Protein AF-A0A072ZME5-F1 (afdb_monomer_lite)

Secondary structure (DSSP, 8-state):
---HHHHHHHHHHHHSTTEEEEEEE-TTS-EEEEEEETTS-EEEEEEE-HHHHT-HHHHHHHHHHHHHHHHHHTSSPPGGGHHHHHS-EEPPPPB-TT--BSSPPPEE---HHHHHHTT--

Organism: Pseudomonas aeruginosa (NCBI:txid287)

Sequence (121 aa):
MLDTDENVVEYLEEHFKDVRVSCEPRPDGALLVTLRNNQGKRLMSRAISGQEQSSPLLLNQVLERIRRDLIIDQGPLQTRDSDYFRKRIDLLTFRDSDNQHLTHRKVLVAGGKLRTMSLAR

Radius of gyration: 15.94 Å; chains: 1; bounding box: 46×29×42 Å

InterPro domains:
  IPR021898 Protein of unknown function DUF3509 [PF12021] (10-78)

Structure (mmCIF, N/CA/C/O backbone):
data_AF-A0A072ZME5-F1
#
_entry.id   AF-A0A072ZME5-F1
#
loop_
_atom_site.group_PDB
_atom_site.id
_atom_site.type_symbol
_atom_site.label_atom_id
_atom_site.label_alt_id
_atom_site.label_comp_id
_atom_site.label_asym_id
_atom_site.label_entity_id
_atom_site.label_seq_id
_atom_site.pdbx_PDB_ins_code
_atom_site.Cartn_x
_atom_site.Cartn_y
_atom_site.Cartn_z
_atom_site.occupancy
_atom_site.B_iso_or_equiv
_atom_site.auth_seq_id
_atom_site.auth_comp_id
_atom_site.auth_asym_id
_atom_site.auth_atom_id
_atom_site.pdbx_PDB_model_num
ATOM 1 N N . MET A 1 1 ? 17.536 12.116 -13.222 1.00 38.41 1 MET A N 1
ATOM 2 C CA . MET A 1 1 ? 16.517 11.055 -13.101 1.00 38.41 1 MET A CA 1
ATOM 3 C C . MET A 1 1 ? 15.915 11.284 -11.731 1.00 38.41 1 MET A C 1
ATOM 5 O O . MET A 1 1 ? 16.688 11.262 -10.789 1.00 38.41 1 MET A O 1
ATOM 9 N N . LEU A 1 2 ? 14.658 11.719 -11.630 1.00 43.06 2 LEU A N 1
ATOM 10 C CA . LEU A 1 2 ? 14.035 11.917 -10.314 1.00 43.06 2 LEU A CA 1
ATOM 11 C C . LEU A 1 2 ? 13.883 10.533 -9.675 1.00 43.06 2 LEU A C 1
ATOM 13 O O . LEU A 1 2 ? 13.464 9.608 -10.376 1.00 43.06 2 LEU A O 1
ATOM 17 N N . ASP A 1 3 ? 14.289 10.378 -8.416 1.00 61.94 3 ASP A N 1
ATOM 18 C CA . ASP A 1 3 ? 14.201 9.102 -7.709 1.00 61.94 3 ASP A CA 1
ATOM 19 C C . ASP A 1 3 ? 12.724 8.714 -7.579 1.00 61.94 3 ASP A C 1
ATOM 21 O O . ASP A 1 3 ? 11.932 9.385 -6.919 1.00 61.94 3 ASP A O 1
ATOM 25 N N . THR A 1 4 ? 12.327 7.638 -8.264 1.00 67.06 4 THR A N 1
ATOM 26 C CA . THR A 1 4 ? 10.938 7.139 -8.272 1.00 67.06 4 THR A CA 1
ATOM 27 C C . THR A 1 4 ? 10.429 6.876 -6.848 1.00 67.06 4 THR A C 1
ATOM 29 O O . THR A 1 4 ? 9.242 7.033 -6.566 1.00 67.06 4 THR A O 1
ATOM 32 N N . ASP A 1 5 ? 11.346 6.531 -5.945 1.00 76.00 5 ASP A N 1
ATOM 33 C CA . ASP A 1 5 ? 11.108 6.275 -4.529 1.00 76.00 5 ASP A CA 1
ATOM 34 C C . ASP A 1 5 ? 10.627 7.533 -3.791 1.00 76.00 5 ASP A C 1
ATOM 36 O O . ASP A 1 5 ? 9.681 7.451 -3.007 1.00 76.00 5 ASP A O 1
ATOM 40 N N . GLU A 1 6 ? 11.232 8.692 -4.072 1.00 79.31 6 GLU A N 1
ATOM 41 C CA . GLU A 1 6 ? 10.893 9.979 -3.451 1.00 79.31 6 GLU A CA 1
ATOM 42 C C . GLU A 1 6 ? 9.466 10.399 -3.828 1.00 79.31 6 GLU A C 1
ATOM 44 O O . GLU A 1 6 ? 8.664 10.727 -2.958 1.00 79.31 6 GLU A O 1
ATOM 49 N N . ASN A 1 7 ? 9.090 10.222 -5.099 1.00 86.06 7 ASN A N 1
ATOM 50 C CA . ASN A 1 7 ? 7.735 10.506 -5.584 1.00 86.06 7 ASN A CA 1
ATOM 51 C C . ASN A 1 7 ? 6.671 9.638 -4.883 1.00 86.06 7 ASN A C 1
ATOM 53 O O . ASN A 1 7 ? 5.605 10.121 -4.504 1.00 86.06 7 ASN A O 1
ATOM 57 N N . VAL A 1 8 ? 6.965 8.352 -4.656 1.00 90.12 8 VAL A N 1
ATOM 58 C CA . VAL A 1 8 ? 6.051 7.450 -3.936 1.00 90.12 8 VAL A CA 1
ATOM 59 C C . VAL A 1 8 ? 5.899 7.857 -2.469 1.00 90.12 8 VAL A C 1
ATOM 61 O O . VAL A 1 8 ? 4.784 7.801 -1.946 1.00 90.12 8 VAL A O 1
ATOM 64 N N . VAL A 1 9 ? 6.991 8.247 -1.803 1.00 92.88 9 VAL A N 1
ATOM 65 C CA . VAL A 1 9 ? 6.955 8.729 -0.413 1.00 92.88 9 VAL A CA 1
ATOM 66 C C . VAL A 1 9 ? 6.100 9.988 -0.319 1.00 92.88 9 VAL A C 1
ATOM 68 O O . VAL A 1 9 ? 5.109 9.978 0.411 1.00 92.88 9 VAL A O 1
ATOM 71 N N . GLU A 1 10 ? 6.427 11.018 -1.103 1.00 91.81 10 GLU A N 1
ATOM 72 C CA . GLU A 1 10 ? 5.712 12.299 -1.118 1.00 91.81 10 GLU A CA 1
ATOM 73 C C . GLU A 1 10 ? 4.218 12.097 -1.385 1.00 91.81 10 GLU A C 1
ATOM 75 O O . GLU A 1 10 ? 3.373 12.530 -0.598 1.00 91.81 10 GLU A O 1
ATOM 80 N N . TYR A 1 11 ? 3.879 11.339 -2.433 1.00 93.31 11 TYR A N 1
ATOM 81 C CA . TYR A 1 11 ? 2.491 11.079 -2.801 1.00 93.31 11 TYR A CA 1
ATOM 82 C C . TYR A 1 11 ? 1.696 10.410 -1.671 1.00 93.31 11 TYR A C 1
ATOM 84 O O . TYR A 1 11 ? 0.528 10.736 -1.445 1.00 93.31 11 TYR A O 1
ATOM 92 N N . LEU A 1 12 ? 2.294 9.461 -0.948 1.00 93.50 12 LEU A N 1
ATOM 93 C CA . LEU A 1 12 ? 1.609 8.781 0.149 1.00 93.50 12 LEU A CA 1
ATOM 94 C C . LEU A 1 12 ? 1.507 9.663 1.402 1.00 93.50 12 LEU A C 1
ATOM 96 O O . LEU A 1 12 ? 0.449 9.666 2.035 1.00 93.50 12 LEU A O 1
ATOM 100 N N . GLU A 1 13 ? 2.547 10.421 1.750 1.00 93.12 13 GLU A N 1
ATOM 101 C CA . GLU A 1 13 ? 2.531 11.325 2.911 1.00 93.12 13 GLU A CA 1
ATOM 102 C C . GLU A 1 13 ? 1.526 12.473 2.745 1.00 93.12 13 GLU A C 1
ATOM 104 O O . GLU A 1 13 ? 0.820 12.811 3.697 1.00 93.12 13 GLU A O 1
ATOM 109 N N . GLU A 1 14 ? 1.351 12.998 1.529 1.00 93.75 14 GLU A N 1
ATOM 110 C CA . GLU A 1 14 ? 0.316 13.998 1.230 1.00 93.75 14 GLU A CA 1
ATOM 111 C C . GLU A 1 14 ? -1.107 13.499 1.537 1.00 93.75 14 GLU A C 1
ATOM 113 O O . GLU A 1 14 ? -1.995 14.276 1.905 1.00 93.75 14 GLU A O 1
ATOM 118 N N . HIS A 1 15 ? -1.344 12.191 1.404 1.00 93.81 15 HIS A N 1
ATOM 119 C CA . HIS A 1 15 ? -2.675 11.599 1.525 1.00 93.81 15 HIS A CA 1
ATOM 120 C C . HIS A 1 15 ? -2.941 10.901 2.863 1.00 93.81 15 HIS A C 1
ATOM 122 O O . HIS A 1 15 ? -4.111 10.681 3.210 1.00 93.81 15 HIS A O 1
ATOM 128 N N . PHE A 1 16 ? -1.897 10.555 3.615 1.00 90.69 16 PHE A N 1
ATOM 129 C CA . PHE A 1 16 ? -1.991 9.968 4.948 1.00 90.69 16 PHE A CA 1
ATOM 130 C C . PHE A 1 16 ? -1.411 10.926 5.987 1.00 90.69 16 PHE A C 1
ATOM 132 O O . PHE A 1 16 ? -0.231 10.877 6.321 1.00 90.69 16 PHE A O 1
ATOM 139 N N . LYS A 1 17 ? -2.279 11.778 6.545 1.00 84.44 17 LYS A N 1
ATOM 140 C CA . LYS A 1 17 ? -1.907 12.658 7.660 1.00 84.44 17 LYS A CA 1
ATOM 141 C C . LYS A 1 17 ? -1.408 11.837 8.851 1.00 84.44 17 LYS A C 1
ATOM 143 O O . LYS A 1 17 ? -1.940 10.763 9.123 1.00 84.44 17 LYS A O 1
ATOM 148 N N . ASP A 1 18 ? -0.423 12.374 9.567 1.00 88.12 18 ASP A N 1
ATOM 149 C CA . ASP A 1 18 ? 0.150 11.774 10.784 1.00 88.12 18 ASP A CA 1
ATOM 150 C C . ASP A 1 18 ? 0.810 10.399 10.581 1.00 88.12 18 ASP A C 1
ATOM 152 O O . ASP A 1 18 ? 0.956 9.603 11.520 1.00 88.12 18 ASP A O 1
ATOM 156 N N . VAL A 1 19 ? 1.223 10.122 9.344 1.00 91.44 19 VAL A N 1
ATOM 157 C CA . VAL A 1 19 ? 1.965 8.927 8.967 1.00 91.44 19 VAL A CA 1
ATOM 158 C C . VAL A 1 19 ? 3.294 9.343 8.354 1.00 91.44 19 VAL A C 1
ATOM 160 O O . VAL A 1 19 ? 3.347 10.221 7.505 1.00 91.44 19 VAL A O 1
ATOM 163 N N . ARG A 1 20 ? 4.365 8.678 8.782 1.00 94.69 20 ARG A N 1
ATOM 164 C CA . ARG A 1 20 ? 5.671 8.716 8.125 1.00 94.69 20 ARG A CA 1
ATOM 165 C C . ARG A 1 20 ? 5.804 7.516 7.206 1.00 94.69 20 ARG A C 1
ATOM 167 O O . ARG A 1 20 ? 5.556 6.380 7.639 1.00 94.69 20 ARG A O 1
ATOM 174 N N . VAL A 1 21 ? 6.219 7.759 5.972 1.00 95.56 21 VAL A N 1
ATOM 175 C CA . VAL A 1 21 ? 6.408 6.730 4.951 1.00 95.56 21 VAL A CA 1
ATOM 176 C C . VAL A 1 21 ? 7.903 6.487 4.762 1.00 95.56 21 VAL A C 1
ATOM 178 O O . VAL A 1 21 ? 8.704 7.408 4.684 1.00 95.56 21 VAL A O 1
ATOM 181 N N . SER A 1 22 ? 8.300 5.218 4.716 1.00 94.81 22 SER A N 1
ATOM 182 C CA . SER A 1 22 ? 9.665 4.820 4.363 1.00 94.81 22 SER A CA 1
ATOM 183 C C . SER A 1 22 ? 9.627 3.738 3.296 1.00 94.81 22 SER A C 1
ATOM 185 O O . SER A 1 22 ? 8.827 2.804 3.419 1.00 94.81 22 SER A O 1
ATOM 187 N N . CYS A 1 23 ? 10.521 3.822 2.319 1.00 94.25 23 CYS A N 1
ATOM 188 C CA . CYS A 1 23 ? 10.628 2.867 1.223 1.00 94.25 23 CYS A CA 1
ATOM 189 C C . CYS A 1 23 ? 11.979 2.151 1.260 1.00 94.25 23 CYS A C 1
ATOM 191 O O . CYS A 1 23 ? 13.002 2.761 1.559 1.00 94.25 23 CYS A O 1
ATOM 193 N N . GLU A 1 24 ? 11.971 0.860 0.942 1.00 94.25 24 GLU A N 1
ATOM 194 C CA . GLU A 1 24 ? 13.178 0.060 0.736 1.00 94.25 24 GLU A CA 1
ATOM 195 C C . GLU A 1 24 ? 13.093 -0.638 -0.632 1.00 94.25 24 GLU A C 1
ATOM 197 O O . GLU A 1 24 ? 12.077 -1.290 -0.916 1.00 94.25 24 GLU A O 1
ATOM 202 N N . PRO A 1 25 ? 14.122 -0.537 -1.492 1.00 93.38 25 PRO A N 1
ATOM 203 C CA . PRO A 1 25 ? 14.135 -1.226 -2.776 1.00 93.38 25 PRO A CA 1
ATOM 204 C C . PRO A 1 25 ? 14.212 -2.740 -2.582 1.00 93.38 25 PRO A C 1
ATOM 206 O O . PRO A 1 25 ? 14.912 -3.249 -1.704 1.00 93.38 25 PRO A O 1
ATOM 209 N N . ARG A 1 26 ? 13.500 -3.479 -3.431 1.00 92.56 26 ARG A N 1
ATOM 210 C CA . ARG A 1 26 ? 13.529 -4.943 -3.467 1.00 92.56 26 ARG A CA 1
ATOM 211 C C . ARG A 1 26 ? 14.254 -5.443 -4.722 1.00 92.56 26 ARG A C 1
ATOM 213 O O . ARG A 1 26 ? 14.200 -4.786 -5.762 1.00 92.56 26 ARG A O 1
ATOM 220 N N . PRO A 1 27 ? 14.857 -6.647 -4.683 1.00 89.25 27 PRO A N 1
ATOM 221 C CA . PRO A 1 27 ? 15.545 -7.233 -5.840 1.00 89.25 27 PRO A CA 1
ATOM 222 C C . PRO A 1 27 ? 14.665 -7.454 -7.082 1.00 89.25 27 PRO A C 1
ATOM 224 O O . PRO A 1 27 ? 15.187 -7.594 -8.182 1.00 89.25 27 PRO A O 1
ATOM 227 N N . ASP A 1 28 ? 13.340 -7.499 -6.919 1.00 85.69 28 ASP A N 1
ATOM 228 C CA . ASP A 1 28 ? 12.355 -7.657 -7.997 1.00 85.69 28 ASP A CA 1
ATOM 229 C C . ASP A 1 28 ? 11.927 -6.321 -8.638 1.00 85.69 28 ASP A C 1
ATOM 231 O O . ASP A 1 28 ? 11.009 -6.294 -9.458 1.00 85.69 28 ASP A O 1
ATOM 235 N N . GLY A 1 29 ? 12.563 -5.207 -8.261 1.00 86.81 29 GLY A N 1
ATOM 236 C CA . GLY A 1 29 ? 12.223 -3.866 -8.742 1.00 86.81 29 GLY A CA 1
ATOM 237 C C . GLY A 1 29 ? 10.961 -3.275 -8.103 1.00 86.81 29 GLY A C 1
ATOM 238 O O . GLY A 1 29 ? 10.500 -2.211 -8.517 1.00 86.81 29 GLY A O 1
ATOM 239 N N . ALA A 1 30 ? 10.372 -3.942 -7.106 1.00 91.88 30 ALA A N 1
ATOM 240 C CA . ALA A 1 30 ? 9.332 -3.350 -6.275 1.00 91.88 30 ALA A CA 1
ATOM 241 C C . ALA A 1 30 ? 9.935 -2.507 -5.137 1.00 91.88 30 ALA A C 1
ATOM 243 O O . ALA A 1 30 ? 11.090 -2.676 -4.753 1.00 91.88 30 ALA A O 1
ATOM 244 N N . LEU A 1 31 ? 9.113 -1.648 -4.541 1.00 94.38 31 LEU A N 1
ATOM 245 C CA . LEU A 1 31 ? 9.424 -0.934 -3.306 1.00 94.38 31 LEU A CA 1
ATOM 246 C C . LEU A 1 31 ? 8.657 -1.560 -2.151 1.00 94.38 31 LEU A C 1
ATOM 248 O O . LEU A 1 31 ? 7.437 -1.718 -2.220 1.00 94.38 31 LEU A O 1
ATOM 252 N N . LEU A 1 32 ? 9.353 -1.921 -1.075 1.00 95.69 32 LEU A N 1
ATOM 253 C CA . LEU A 1 32 ? 8.720 -2.236 0.197 1.00 95.69 32 LEU A CA 1
ATOM 254 C C . LEU A 1 32 ? 8.426 -0.928 0.929 1.00 95.69 32 LEU A C 1
ATOM 256 O O . LEU A 1 32 ? 9.310 -0.316 1.519 1.00 95.69 32 LEU A O 1
ATOM 260 N N . VAL A 1 33 ? 7.164 -0.520 0.912 1.00 96.06 33 VAL A N 1
ATOM 261 C CA . VAL A 1 33 ? 6.701 0.686 1.592 1.00 96.06 33 VAL A CA 1
ATOM 262 C C . VAL A 1 33 ? 6.216 0.332 2.986 1.00 96.06 33 VAL A C 1
ATOM 264 O O . VAL A 1 33 ? 5.420 -0.591 3.160 1.00 96.06 33 VAL A O 1
ATOM 267 N N . THR A 1 34 ? 6.680 1.069 3.989 1.00 96.88 34 THR A N 1
ATOM 268 C CA . THR A 1 34 ? 6.282 0.913 5.389 1.00 96.88 34 THR A CA 1
ATOM 269 C C . THR A 1 34 ? 5.718 2.221 5.926 1.00 96.88 34 THR A C 1
ATOM 271 O O . THR A 1 34 ? 6.367 3.259 5.848 1.00 96.88 34 THR A O 1
ATOM 274 N N . LEU A 1 35 ? 4.519 2.149 6.508 1.00 96.12 35 LEU A N 1
ATOM 275 C CA . LEU A 1 35 ? 3.830 3.275 7.137 1.00 96.12 35 LEU A CA 1
ATOM 276 C C . LEU A 1 35 ? 4.000 3.181 8.656 1.00 96.12 35 LEU A C 1
ATOM 278 O O . LEU A 1 35 ? 3.713 2.138 9.256 1.00 96.12 35 LEU A O 1
ATOM 282 N N . ARG A 1 36 ? 4.441 4.268 9.290 1.00 96.19 36 ARG A N 1
ATOM 283 C CA . ARG A 1 36 ? 4.554 4.399 10.752 1.00 96.19 36 ARG A CA 1
ATOM 284 C C . ARG A 1 36 ? 3.760 5.600 11.238 1.00 96.19 36 ARG A C 1
ATOM 286 O O . ARG A 1 36 ? 3.723 6.617 10.563 1.00 96.19 36 ARG A O 1
ATOM 293 N N . ASN A 1 37 ? 3.158 5.507 12.417 1.00 94.06 37 ASN A N 1
ATOM 294 C CA . ASN A 1 37 ? 2.548 6.679 13.044 1.00 94.06 37 ASN A CA 1
ATOM 295 C C . ASN A 1 37 ? 3.618 7.622 13.632 1.00 94.06 37 ASN A C 1
ATOM 297 O O . ASN A 1 37 ? 4.800 7.280 13.712 1.00 94.06 37 ASN A O 1
ATOM 301 N N . ASN A 1 38 ? 3.186 8.782 14.130 1.00 91.00 38 ASN A N 1
ATOM 302 C CA . ASN A 1 38 ? 4.060 9.773 14.777 1.00 91.00 38 ASN A CA 1
ATOM 303 C C . ASN A 1 38 ? 4.818 9.255 16.022 1.00 91.00 38 ASN A C 1
ATOM 305 O O . ASN A 1 38 ? 5.800 9.865 16.433 1.00 91.00 38 ASN A O 1
ATOM 309 N N . GLN A 1 39 ? 4.401 8.129 16.612 1.00 93.19 39 GLN A N 1
ATOM 310 C CA . GLN A 1 39 ? 5.092 7.469 17.730 1.00 93.19 39 GLN A CA 1
ATOM 311 C C . GLN A 1 39 ? 6.126 6.429 17.260 1.00 93.19 39 GLN A C 1
ATOM 313 O O . GLN A 1 39 ? 6.720 5.731 18.078 1.00 93.19 39 GLN A O 1
ATOM 318 N N . GLY A 1 40 ? 6.316 6.267 15.947 1.00 92.38 40 GLY A N 1
ATOM 319 C CA . GLY A 1 40 ? 7.209 5.268 15.360 1.00 92.38 40 GLY A CA 1
ATOM 320 C C . GLY A 1 40 ? 6.626 3.851 15.298 1.00 92.38 40 GLY A C 1
ATOM 321 O O . GLY A 1 40 ? 7.289 2.945 14.789 1.00 92.38 40 GLY A O 1
ATOM 322 N N . LYS A 1 41 ? 5.382 3.633 15.751 1.00 93.69 41 LYS A N 1
ATOM 323 C CA . LYS A 1 41 ? 4.709 2.33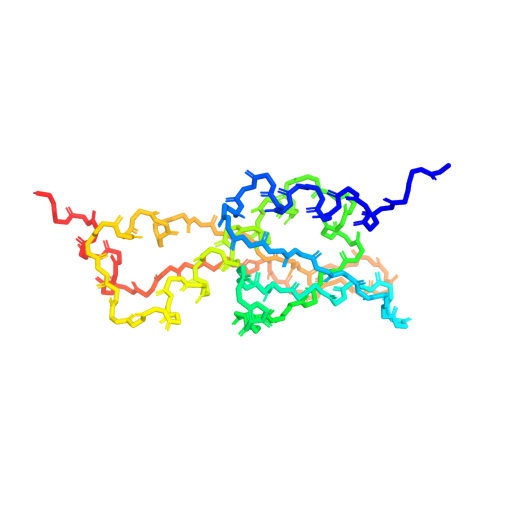2 15.635 1.00 93.69 41 LYS A CA 1
ATOM 324 C C . LYS A 1 41 ? 4.403 2.054 14.166 1.00 93.69 41 LYS A C 1
ATOM 326 O O . LYS A 1 41 ? 3.747 2.854 13.499 1.00 93.69 41 LYS A O 1
ATOM 331 N N . ARG A 1 42 ? 4.831 0.887 13.676 1.00 95.06 42 ARG A N 1
ATOM 332 C CA . ARG A 1 42 ? 4.474 0.398 12.339 1.00 95.06 42 ARG A CA 1
ATOM 333 C C . ARG A 1 42 ? 2.972 0.132 12.259 1.00 95.06 42 ARG A C 1
ATOM 335 O O . ARG A 1 42 ? 2.454 -0.659 13.042 1.00 95.06 42 ARG A O 1
ATOM 342 N N . LEU A 1 43 ? 2.321 0.779 11.297 1.00 93.56 43 LEU A N 1
ATOM 343 C CA . LEU A 1 43 ? 0.918 0.567 10.951 1.00 93.56 43 LEU A CA 1
ATOM 344 C C . LEU A 1 43 ? 0.793 -0.576 9.944 1.00 93.56 43 LEU A C 1
ATOM 346 O O . LEU A 1 43 ? 0.067 -1.530 10.181 1.00 93.56 43 LEU A O 1
ATOM 350 N N . MET A 1 44 ? 1.559 -0.529 8.850 1.00 94.56 44 MET A N 1
ATOM 351 C CA . MET A 1 44 ? 1.590 -1.609 7.864 1.00 94.56 44 MET A CA 1
ATOM 352 C C . MET A 1 44 ? 2.848 -1.572 6.990 1.00 94.56 44 MET A C 1
ATOM 354 O O . MET A 1 44 ? 3.566 -0.571 6.967 1.00 94.56 44 MET A O 1
ATOM 358 N N . SER A 1 45 ? 3.061 -2.643 6.223 1.00 94.94 45 SER A N 1
ATOM 359 C CA . SER A 1 45 ? 4.021 -2.683 5.115 1.00 94.94 45 SER A CA 1
ATOM 360 C C . SER A 1 45 ? 3.368 -3.281 3.865 1.00 94.94 45 SER A C 1
ATOM 362 O O . SER A 1 45 ?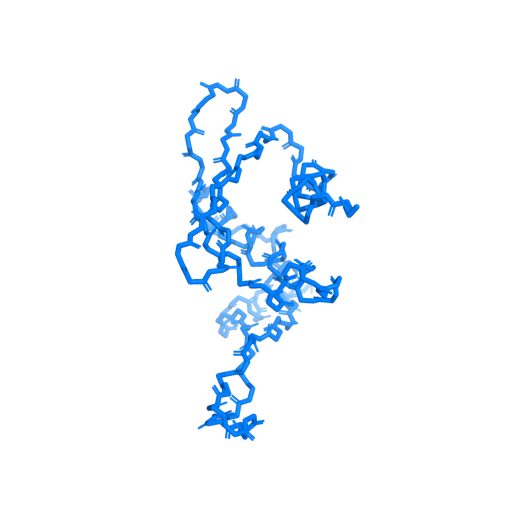 2.568 -4.212 3.970 1.00 94.94 45 SER A O 1
ATOM 364 N N . ARG A 1 46 ? 3.701 -2.764 2.679 1.00 93.69 46 ARG A N 1
ATOM 365 C CA . ARG A 1 46 ? 3.173 -3.228 1.388 1.00 93.69 46 ARG A CA 1
ATOM 366 C C . ARG A 1 46 ? 4.225 -3.096 0.295 1.00 93.69 46 ARG A C 1
ATOM 368 O O . ARG A 1 46 ? 4.909 -2.087 0.206 1.00 93.69 46 ARG A O 1
ATOM 375 N N . ALA A 1 47 ? 4.318 -4.115 -0.555 1.00 94.00 47 ALA A N 1
ATOM 376 C CA . ALA A 1 47 ? 5.110 -4.036 -1.774 1.00 94.00 47 ALA A CA 1
ATOM 377 C C . ALA A 1 47 ? 4.345 -3.257 -2.858 1.00 94.00 47 ALA A C 1
ATOM 379 O O . ALA A 1 47 ? 3.165 -3.538 -3.087 1.00 94.00 47 ALA A O 1
ATOM 380 N N . ILE A 1 48 ? 5.021 -2.315 -3.513 1.00 93.19 48 ILE A N 1
ATOM 381 C CA . ILE A 1 48 ? 4.536 -1.551 -4.667 1.00 93.19 48 ILE A CA 1
ATOM 382 C C . ILE A 1 48 ? 5.413 -1.906 -5.863 1.00 93.19 48 ILE A C 1
ATOM 384 O O . ILE A 1 48 ? 6.614 -1.640 -5.866 1.00 93.19 48 ILE A O 1
ATOM 388 N N . SER A 1 49 ? 4.829 -2.530 -6.878 1.00 91.31 49 SER A N 1
ATOM 389 C CA . SER A 1 49 ? 5.560 -2.949 -8.079 1.00 91.31 49 SER A CA 1
ATOM 390 C C . SER A 1 49 ? 6.050 -1.758 -8.911 1.00 91.31 49 SER A C 1
ATOM 392 O O . SER A 1 49 ? 5.458 -0.682 -8.860 1.00 91.31 49 SER A O 1
ATOM 394 N N . GLY A 1 50 ? 7.065 -1.953 -9.759 1.00 88.94 50 GLY A N 1
ATOM 395 C CA . GLY A 1 50 ? 7.534 -0.900 -10.673 1.00 88.94 50 GLY A CA 1
ATOM 396 C C . GLY A 1 50 ? 6.444 -0.357 -11.615 1.00 88.94 50 GLY A C 1
ATOM 397 O O . GLY A 1 50 ? 6.445 0.823 -11.964 1.00 88.94 50 GLY A O 1
ATOM 398 N N . GLN A 1 51 ? 5.453 -1.181 -11.981 1.00 87.56 51 GLN A N 1
ATOM 399 C CA . GLN A 1 51 ? 4.294 -0.733 -12.770 1.00 87.56 51 GLN A CA 1
ATOM 400 C C . GLN A 1 51 ? 3.395 0.225 -11.981 1.00 87.56 51 GLN A C 1
ATOM 402 O O . GLN A 1 51 ? 2.875 1.188 -12.536 1.00 87.56 51 GLN A O 1
ATOM 407 N N . GLU A 1 52 ? 3.210 -0.029 -10.686 1.00 91.00 52 GLU A N 1
ATOM 408 C CA . GLU A 1 52 ? 2.451 0.861 -9.807 1.00 91.00 52 GLU A CA 1
ATOM 409 C C . GLU A 1 52 ? 3.206 2.154 -9.514 1.00 91.00 52 GLU A C 1
ATOM 411 O O . GLU A 1 52 ? 2.584 3.208 -9.497 1.00 91.00 52 GLU A O 1
ATOM 416 N N . GLN A 1 53 ? 4.530 2.086 -9.352 1.00 90.69 53 GLN A N 1
ATOM 417 C CA . GLN A 1 53 ? 5.384 3.261 -9.145 1.00 90.69 53 GLN A CA 1
ATOM 418 C C . GLN A 1 53 ? 5.356 4.213 -10.351 1.00 90.69 53 GLN A C 1
ATOM 420 O O . GLN A 1 53 ? 5.304 5.426 -10.192 1.00 90.69 53 GLN A O 1
ATOM 425 N N . SER A 1 54 ? 5.359 3.663 -11.568 1.00 88.19 54 SER A N 1
ATOM 426 C CA . SER A 1 54 ? 5.444 4.438 -12.817 1.00 88.19 54 SER A CA 1
ATOM 427 C C . SER A 1 54 ? 4.096 4.925 -13.363 1.00 88.19 54 SER A C 1
ATOM 429 O O . SER A 1 54 ? 4.060 5.625 -14.375 1.00 88.19 54 SER A O 1
ATOM 431 N N . SER A 1 55 ? 2.974 4.576 -12.726 1.00 87.75 55 SER A N 1
ATOM 432 C CA . SER A 1 55 ? 1.636 4.923 -13.208 1.00 87.75 55 SER A CA 1
ATOM 433 C C . SER A 1 55 ? 0.816 5.625 -12.125 1.00 87.75 55 SER A C 1
ATOM 435 O O . SER A 1 55 ? 0.370 4.962 -11.187 1.00 87.75 55 SER A O 1
ATOM 437 N N . PRO A 1 56 ? 0.495 6.925 -12.282 1.00 89.44 56 PRO A N 1
ATOM 438 C CA . PRO A 1 56 ? -0.315 7.663 -11.308 1.00 89.44 56 PRO A CA 1
ATOM 439 C C . PRO A 1 56 ? -1.672 7.006 -11.020 1.00 89.44 56 PRO A C 1
ATOM 441 O O . PRO A 1 56 ? -2.143 6.987 -9.885 1.00 89.44 56 PRO A O 1
ATOM 444 N N . LEU A 1 57 ? -2.291 6.406 -12.044 1.00 89.12 57 LEU A N 1
ATOM 445 C CA . LEU A 1 57 ? -3.547 5.670 -11.897 1.00 89.12 57 LEU A CA 1
ATOM 446 C C . LEU A 1 57 ? -3.389 4.455 -10.973 1.00 89.12 57 LEU A C 1
ATOM 448 O O . LEU A 1 57 ? -4.224 4.239 -10.094 1.00 89.12 57 LEU A O 1
ATOM 452 N N . LEU A 1 58 ? -2.343 3.654 -11.183 1.00 89.62 58 LEU A N 1
ATOM 453 C CA . LEU A 1 58 ? -2.092 2.452 -10.389 1.00 89.62 58 LEU A CA 1
ATOM 454 C C . LEU A 1 58 ? -1.599 2.806 -8.981 1.00 89.62 58 LEU A C 1
ATOM 456 O O . LEU A 1 58 ? -2.016 2.165 -8.018 1.00 89.62 58 LEU A O 1
ATOM 460 N N . LEU A 1 59 ? -0.798 3.863 -8.833 1.00 92.25 59 LEU A N 1
ATOM 461 C CA . LEU A 1 59 ? -0.374 4.373 -7.532 1.00 92.25 59 LEU A CA 1
ATOM 462 C C . LEU A 1 59 ? -1.571 4.854 -6.700 1.00 92.25 59 LEU A C 1
ATOM 464 O O . LEU A 1 59 ? -1.706 4.490 -5.532 1.00 92.25 59 LEU A O 1
ATOM 468 N N . ASN A 1 60 ? -2.521 5.563 -7.316 1.00 93.31 60 ASN A N 1
ATOM 469 C CA . ASN A 1 60 ? -3.774 5.929 -6.657 1.00 93.31 60 ASN A CA 1
ATOM 470 C C . ASN A 1 60 ? -4.591 4.687 -6.236 1.00 93.31 60 ASN A C 1
ATOM 472 O O . ASN A 1 60 ? -5.202 4.659 -5.168 1.00 93.31 60 ASN A O 1
ATOM 476 N N . GLN A 1 61 ? -4.577 3.611 -7.030 1.00 91.50 61 GLN A N 1
ATOM 477 C CA . GLN A 1 61 ? -5.206 2.344 -6.634 1.00 91.50 61 GLN A CA 1
ATOM 478 C C . GLN A 1 61 ? -4.500 1.694 -5.438 1.00 91.50 61 GLN A C 1
ATOM 480 O O . GLN A 1 61 ? -5.178 1.141 -4.570 1.00 91.50 61 GLN A O 1
ATOM 485 N N . VAL A 1 62 ? -3.167 1.768 -5.356 1.00 93.38 62 VAL A N 1
ATOM 486 C CA . VAL A 1 62 ? -2.407 1.331 -4.173 1.00 93.38 62 VAL A CA 1
ATOM 487 C C . VAL A 1 62 ? -2.845 2.118 -2.943 1.00 93.38 62 VAL A C 1
ATOM 489 O O . VAL A 1 62 ? -3.156 1.510 -1.920 1.00 93.38 62 VAL A O 1
ATOM 492 N N . LEU A 1 63 ? -2.928 3.440 -3.056 1.00 94.62 63 LEU A N 1
ATOM 493 C CA . LEU A 1 63 ? -3.356 4.329 -1.982 1.00 94.62 63 LEU A CA 1
ATOM 494 C C . LEU A 1 63 ? -4.749 3.969 -1.454 1.00 94.62 63 LEU A C 1
ATOM 496 O O . LEU A 1 63 ? -4.943 3.850 -0.244 1.00 94.62 63 LEU A O 1
ATOM 500 N N . GLU A 1 64 ? -5.719 3.721 -2.336 1.00 93.31 64 GLU A N 1
ATOM 501 C CA . GLU A 1 64 ? -7.067 3.319 -1.913 1.00 93.31 64 GLU A CA 1
ATOM 502 C C . GLU A 1 64 ? -7.073 1.941 -1.224 1.00 93.31 64 GLU A C 1
ATOM 504 O O . GLU A 1 64 ? -7.877 1.712 -0.316 1.00 93.31 64 GLU A O 1
ATOM 509 N N . ARG A 1 65 ? -6.161 1.027 -1.593 1.00 92.12 65 ARG A N 1
ATOM 510 C CA . ARG A 1 65 ? -5.986 -0.254 -0.881 1.00 92.12 65 ARG A CA 1
ATOM 511 C C . ARG A 1 65 ? -5.372 -0.053 0.498 1.00 92.12 65 ARG A C 1
ATOM 513 O O . ARG A 1 65 ? -5.932 -0.565 1.458 1.00 92.12 65 ARG A O 1
ATOM 520 N N . ILE A 1 66 ? -4.301 0.736 0.603 1.00 93.19 66 ILE A N 1
ATOM 521 C CA . ILE A 1 66 ? -3.680 1.091 1.889 1.00 93.19 66 ILE A CA 1
ATOM 522 C C . ILE A 1 66 ? -4.725 1.711 2.821 1.00 93.19 66 ILE A C 1
ATOM 524 O O . ILE A 1 66 ? -4.846 1.302 3.971 1.00 93.19 66 ILE A O 1
ATOM 528 N N . ARG A 1 67 ? -5.551 2.638 2.320 1.00 92.31 67 ARG A N 1
ATOM 529 C CA . ARG A 1 67 ? -6.614 3.257 3.122 1.00 92.31 67 ARG A CA 1
ATOM 530 C C . ARG A 1 67 ? -7.602 2.224 3.669 1.00 92.31 67 ARG A C 1
ATOM 532 O O . ARG A 1 67 ? -7.971 2.302 4.836 1.00 92.31 67 ARG A O 1
ATOM 539 N N . ARG A 1 68 ? -8.014 1.244 2.857 1.00 90.25 68 ARG A N 1
ATOM 540 C CA . ARG A 1 68 ? -8.889 0.151 3.316 1.00 90.25 68 ARG A CA 1
ATOM 541 C C . ARG A 1 68 ? -8.224 -0.724 4.367 1.00 90.25 68 ARG A C 1
ATOM 543 O O . ARG A 1 68 ? -8.882 -1.054 5.346 1.00 90.25 68 ARG A O 1
ATOM 550 N N . ASP A 1 69 ? -6.958 -1.078 4.168 1.00 89.56 69 ASP A N 1
ATOM 551 C CA . ASP A 1 69 ? -6.207 -1.898 5.121 1.00 89.56 69 ASP A CA 1
ATOM 552 C C . ASP A 1 69 ? -6.117 -1.198 6.483 1.00 89.56 69 ASP A C 1
ATOM 554 O O . ASP A 1 69 ? -6.427 -1.804 7.505 1.00 89.56 69 ASP A O 1
ATOM 558 N N . LEU A 1 70 ? -5.787 0.099 6.488 1.00 90.31 70 LEU A N 1
ATOM 559 C CA . LEU A 1 70 ? -5.711 0.903 7.710 1.00 90.31 70 LEU A CA 1
ATOM 560 C C . LEU A 1 70 ? -7.063 1.010 8.428 1.00 90.31 70 LEU A C 1
ATOM 562 O O . LEU A 1 70 ? -7.101 0.940 9.651 1.00 90.31 70 LEU A O 1
ATOM 566 N N . ILE A 1 71 ? -8.172 1.165 7.695 1.00 88.62 71 ILE A N 1
ATOM 567 C CA . ILE A 1 71 ? -9.513 1.193 8.300 1.00 88.62 71 ILE A CA 1
ATOM 568 C C . ILE A 1 71 ? -9.852 -0.164 8.936 1.00 88.62 71 ILE A C 1
ATOM 570 O O . ILE A 1 71 ? -10.402 -0.202 10.032 1.00 88.62 71 ILE A O 1
ATOM 574 N N . ILE A 1 72 ? -9.525 -1.274 8.265 1.00 85.38 72 ILE A N 1
ATOM 575 C CA . ILE A 1 72 ? -9.778 -2.626 8.788 1.00 85.38 72 ILE A CA 1
ATOM 576 C C . ILE A 1 72 ? -8.966 -2.875 10.068 1.00 85.38 72 ILE A C 1
ATOM 578 O O . ILE A 1 72 ? -9.490 -3.463 11.013 1.00 85.38 72 ILE A O 1
ATOM 582 N N . ASP A 1 73 ? -7.716 -2.412 10.119 1.00 84.56 73 ASP A N 1
ATOM 583 C CA . ASP A 1 73 ? -6.837 -2.594 11.283 1.00 84.56 73 ASP A CA 1
ATOM 584 C C . ASP A 1 73 ? -7.308 -1.806 12.524 1.00 84.56 73 ASP A C 1
ATOM 586 O O . ASP A 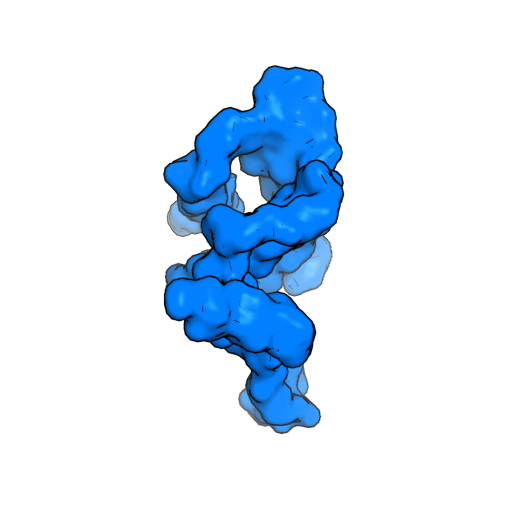1 73 ? -7.050 -2.204 13.658 1.00 84.56 73 ASP A O 1
ATOM 590 N N . GLN A 1 74 ? -8.076 -0.723 12.337 1.00 82.25 74 GLN A N 1
ATOM 591 C CA . GLN A 1 74 ? -8.655 0.070 13.434 1.00 82.25 74 GLN A CA 1
ATOM 592 C C . GLN A 1 74 ? -9.839 -0.611 14.142 1.00 82.25 74 GLN A C 1
ATOM 594 O O . GLN A 1 74 ? -10.299 -0.115 15.174 1.00 82.25 74 GLN A O 1
ATOM 599 N N . GLY A 1 75 ? -10.330 -1.742 13.624 1.00 80.12 75 GLY A N 1
ATOM 600 C CA . GLY A 1 75 ? -11.393 -2.534 14.237 1.00 80.12 75 GLY A CA 1
ATOM 601 C C . GLY A 1 75 ? -12.653 -2.642 13.371 1.00 80.12 75 GLY A C 1
ATOM 602 O O . GLY A 1 75 ? -12.583 -2.589 12.143 1.00 80.12 75 GLY A O 1
ATOM 603 N N . PRO A 1 76 ? -13.833 -2.864 13.983 1.00 80.31 76 PRO A N 1
ATOM 604 C CA . PRO A 1 76 ? -15.071 -3.056 13.237 1.00 80.31 76 PRO A CA 1
ATOM 605 C C . PRO A 1 76 ? -15.396 -1.864 12.334 1.00 80.31 76 PRO A C 1
ATOM 607 O O . PRO A 1 76 ? -15.380 -0.713 12.769 1.00 80.31 76 PRO A O 1
ATOM 610 N N . LEU A 1 77 ? -15.749 -2.166 11.084 1.00 78.69 77 LEU A N 1
ATOM 611 C CA . LEU A 1 77 ? -16.085 -1.166 10.074 1.00 78.69 77 LEU A CA 1
ATOM 612 C C . LEU A 1 77 ? -17.254 -0.296 10.530 1.00 78.69 77 LEU A C 1
ATOM 614 O O . LEU A 1 77 ? -18.338 -0.807 10.825 1.00 78.69 77 LEU A O 1
ATOM 618 N N . GLN A 1 78 ? -17.043 1.019 10.546 1.00 80.19 78 GLN A N 1
ATOM 619 C CA . GLN A 1 78 ? -18.087 1.974 10.886 1.00 80.19 78 GLN A CA 1
ATOM 620 C C . GLN A 1 78 ? -18.804 2.467 9.627 1.00 80.19 78 GLN A C 1
ATOM 622 O O . GLN A 1 78 ? -18.249 2.493 8.529 1.00 80.19 78 GLN A O 1
ATOM 627 N N . THR A 1 79 ? -20.055 2.911 9.776 1.00 78.69 79 THR A N 1
ATOM 628 C CA . THR A 1 79 ? -20.871 3.411 8.654 1.00 78.69 79 THR A CA 1
ATOM 629 C C . THR A 1 79 ? -20.195 4.567 7.913 1.00 78.69 79 THR A C 1
ATOM 631 O O . THR A 1 79 ? -20.278 4.636 6.686 1.00 78.69 79 THR A O 1
ATOM 634 N N . ARG A 1 80 ? -19.462 5.427 8.635 1.00 82.44 80 ARG A N 1
ATOM 635 C CA . ARG A 1 80 ? -18.691 6.544 8.060 1.00 82.44 80 ARG A CA 1
ATOM 636 C C . ARG A 1 80 ? -17.611 6.097 7.068 1.00 82.44 80 ARG A C 1
ATOM 638 O O . ARG A 1 80 ? -17.258 6.859 6.179 1.00 82.44 80 ARG A O 1
ATOM 645 N N . ASP A 1 81 ? -17.126 4.864 7.191 1.00 81.75 81 ASP A N 1
ATOM 646 C CA . ASP A 1 81 ? -16.054 4.335 6.349 1.00 81.75 81 ASP A CA 1
ATOM 647 C C . ASP A 1 81 ? -16.591 3.643 5.089 1.00 81.75 81 ASP A C 1
ATOM 649 O O . ASP A 1 81 ? -15.831 3.297 4.183 1.00 81.75 81 ASP A O 1
ATOM 653 N N . SER A 1 82 ? -17.909 3.430 5.014 1.00 78.00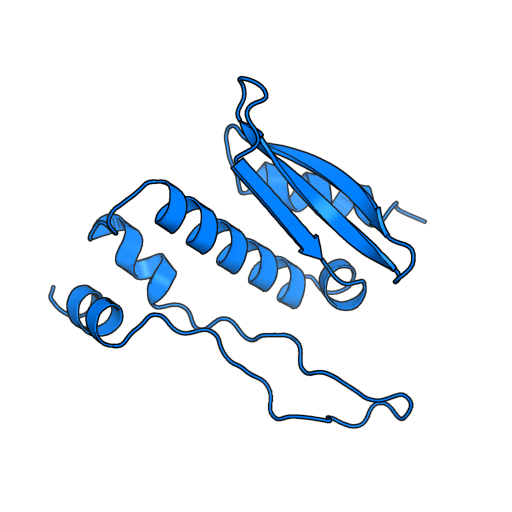 82 SER A N 1
ATOM 654 C CA . SER A 1 82 ? -18.545 2.596 3.992 1.00 78.00 82 SER A CA 1
ATOM 655 C C . SER A 1 82 ? -18.258 3.056 2.559 1.00 78.00 82 SER A C 1
ATOM 657 O O . SER A 1 82 ? -18.069 2.216 1.676 1.00 78.00 82 SER A O 1
ATOM 659 N N . ASP A 1 83 ? -18.124 4.362 2.319 1.00 81.56 83 ASP A N 1
ATOM 660 C CA . ASP A 1 83 ? -17.845 4.910 0.989 1.00 81.56 83 ASP A CA 1
ATOM 661 C C . ASP A 1 83 ? -16.471 4.489 0.445 1.00 81.56 83 ASP A C 1
ATOM 663 O O . ASP A 1 83 ? -16.342 4.193 -0.750 1.00 81.56 83 ASP A O 1
ATOM 667 N N . TYR A 1 84 ? -15.459 4.324 1.307 1.00 81.00 84 TYR A N 1
ATOM 668 C CA . TYR A 1 84 ? -14.148 3.806 0.895 1.00 81.00 84 TYR A CA 1
ATOM 669 C C . TYR A 1 84 ? -14.231 2.372 0.376 1.00 81.00 84 TYR A C 1
ATOM 671 O O . TYR A 1 84 ? -13.428 1.962 -0.463 1.00 81.00 84 TYR A O 1
ATOM 679 N N . PHE A 1 85 ? -15.235 1.617 0.812 1.00 80.81 85 PHE A N 1
ATOM 680 C CA . PHE A 1 85 ? -15.479 0.227 0.441 1.00 80.81 85 PHE A CA 1
ATOM 681 C C . PHE A 1 85 ? -16.383 0.081 -0.797 1.00 80.81 85 PHE A C 1
ATOM 683 O O . PHE A 1 85 ? -16.378 -0.971 -1.442 1.00 80.81 85 PHE A O 1
ATOM 690 N N . ARG A 1 86 ? -17.081 1.146 -1.214 1.00 78.00 86 ARG A N 1
ATOM 691 C CA . ARG A 1 86 ? -17.883 1.161 -2.455 1.00 78.00 86 ARG A CA 1
ATOM 692 C C . ARG A 1 86 ? -17.034 1.238 -3.716 1.00 78.00 86 ARG A C 1
ATOM 694 O O . ARG A 1 86 ? -17.436 0.710 -4.752 1.00 78.00 86 ARG A O 1
ATOM 701 N N . LYS A 1 87 ? -15.871 1.891 -3.636 1.00 80.31 87 LYS A N 1
ATOM 702 C CA . LYS A 1 87 ? -14.978 2.070 -4.788 1.00 80.31 87 LYS A CA 1
ATOM 703 C C . LYS A 1 87 ? -14.580 0.717 -5.389 1.00 80.31 87 LYS A C 1
ATOM 705 O O . LYS A 1 87 ? -14.318 -0.252 -4.678 1.00 80.31 87 LYS A O 1
ATOM 710 N N . ARG A 1 88 ? -14.521 0.629 -6.712 1.00 82.44 88 ARG A N 1
ATOM 711 C CA . ARG A 1 88 ? -13.930 -0.529 -7.388 1.00 82.44 88 ARG A CA 1
ATOM 712 C C . ARG A 1 88 ? -12.461 -0.212 -7.605 1.00 82.44 88 ARG A C 1
ATOM 714 O O . ARG A 1 88 ? -12.153 0.828 -8.175 1.00 82.44 88 ARG A O 1
ATOM 721 N N . ILE A 1 89 ? -11.581 -1.063 -7.093 1.00 83.88 89 ILE A N 1
ATOM 722 C CA . ILE A 1 89 ? -10.142 -0.876 -7.255 1.00 83.88 89 ILE A CA 1
ATOM 723 C C . ILE A 1 89 ? -9.652 -1.966 -8.191 1.00 83.88 89 ILE A C 1
ATOM 725 O O . ILE A 1 89 ? -9.666 -3.142 -7.824 1.00 83.88 89 ILE A O 1
ATOM 729 N N . ASP A 1 90 ? -9.239 -1.582 -9.391 1.00 82.38 90 ASP A N 1
ATOM 730 C CA . ASP A 1 90 ? -8.591 -2.518 -10.297 1.00 82.38 90 ASP A CA 1
ATOM 731 C C . ASP A 1 90 ? -7.262 -2.974 -9.686 1.00 82.38 90 ASP A C 1
ATOM 733 O O . ASP A 1 90 ? -6.544 -2.216 -9.031 1.00 82.38 90 ASP A O 1
ATOM 737 N N . LEU A 1 91 ? -6.963 -4.254 -9.845 1.00 79.69 91 LEU A N 1
ATOM 738 C CA . LEU A 1 91 ? -5.693 -4.836 -9.453 1.00 79.69 91 LEU A CA 1
ATOM 739 C C . LEU A 1 91 ? -4.846 -5.051 -10.698 1.00 79.69 91 LEU A C 1
ATOM 741 O O . LEU A 1 91 ? -5.365 -5.239 -11.803 1.00 79.69 91 LEU A O 1
ATOM 745 N N . LEU A 1 92 ? -3.533 -5.068 -10.493 1.00 75.38 92 LEU A N 1
ATOM 746 C CA . LEU A 1 92 ? -2.604 -5.461 -11.534 1.00 75.38 92 LEU A CA 1
ATOM 747 C C . LEU A 1 92 ? -2.963 -6.838 -12.089 1.00 75.38 92 LEU A C 1
ATOM 749 O O . LEU A 1 92 ? -3.242 -7.789 -11.353 1.00 75.38 92 LEU A O 1
ATOM 753 N N . THR A 1 93 ? -2.944 -6.921 -13.413 1.00 71.06 93 THR A N 1
ATOM 754 C CA . THR A 1 93 ? -3.042 -8.179 -14.136 1.00 71.06 93 THR A CA 1
ATOM 755 C C . THR A 1 93 ? -1.641 -8.740 -14.306 1.00 71.06 93 THR A C 1
ATOM 757 O O . THR A 1 93 ? -0.764 -8.044 -14.818 1.00 71.06 93 THR A O 1
ATOM 760 N N . PHE A 1 94 ? -1.426 -9.994 -13.912 1.00 65.81 94 PHE A N 1
ATOM 761 C CA . PHE A 1 94 ? -0.163 -10.667 -14.195 1.00 65.81 94 PHE A CA 1
ATOM 762 C C . PHE A 1 94 ? -0.006 -10.824 -15.707 1.00 65.81 94 PHE A C 1
ATOM 764 O O . PHE A 1 94 ? -0.929 -11.281 -16.392 1.00 65.81 94 PHE A O 1
ATOM 771 N N . ARG A 1 95 ? 1.153 -10.405 -16.207 1.00 65.69 95 ARG A N 1
ATOM 772 C CA . ARG A 1 95 ? 1.564 -10.590 -17.594 1.00 65.69 95 ARG A CA 1
ATOM 773 C C . ARG A 1 95 ? 2.725 -11.571 -17.631 1.00 65.69 95 ARG A C 1
ATOM 775 O O . ARG A 1 95 ? 3.511 -11.596 -16.684 1.00 65.69 95 ARG A O 1
ATOM 782 N N . ASP A 1 96 ? 2.798 -12.380 -18.675 1.00 61.56 96 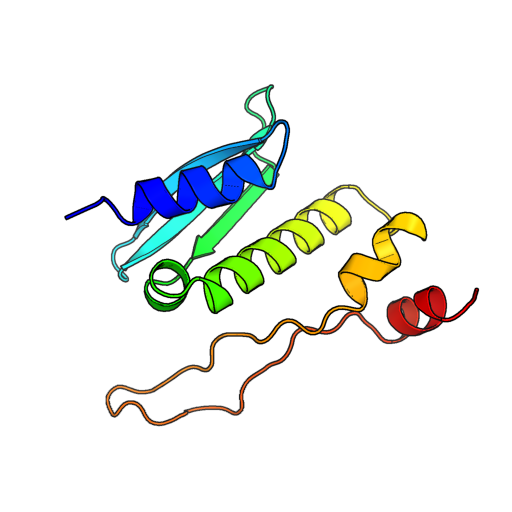ASP A N 1
ATOM 783 C CA . ASP A 1 96 ? 3.977 -13.207 -18.922 1.00 61.56 96 ASP A CA 1
ATOM 784 C C . ASP A 1 96 ? 5.111 -12.399 -19.568 1.00 61.56 96 ASP A C 1
ATOM 786 O O . ASP A 1 96 ? 5.001 -11.191 -19.803 1.00 61.56 96 ASP A O 1
ATOM 790 N N . SER A 1 97 ? 6.213 -13.097 -19.836 1.00 64.94 97 SER A N 1
ATOM 791 C CA . SER A 1 97 ? 7.403 -12.598 -20.525 1.00 64.94 97 SER A CA 1
ATOM 792 C C . SER A 1 97 ? 7.095 -11.995 -21.901 1.00 64.94 97 SER A C 1
ATOM 794 O O . SER A 1 97 ? 7.783 -11.070 -22.322 1.00 64.94 97 SER A O 1
ATOM 796 N N . ASP A 1 98 ? 6.045 -12.481 -22.569 1.00 72.50 98 ASP A N 1
ATOM 797 C CA . ASP A 1 98 ? 5.598 -12.044 -23.896 1.00 72.50 98 ASP A CA 1
ATOM 798 C C . ASP A 1 98 ? 4.525 -10.943 -23.813 1.00 72.50 98 ASP A C 1
ATOM 800 O O . ASP A 1 98 ? 3.872 -10.600 -24.802 1.00 72.50 98 ASP A O 1
ATOM 804 N N . ASN A 1 99 ? 4.349 -10.356 -22.622 1.00 65.56 99 ASN A N 1
ATOM 805 C CA . ASN A 1 99 ? 3.402 -9.287 -22.322 1.00 65.56 99 ASN A CA 1
ATOM 806 C C . ASN A 1 99 ? 1.923 -9.681 -22.527 1.00 65.56 99 ASN A C 1
ATOM 808 O O . ASN A 1 99 ? 1.046 -8.807 -22.551 1.00 65.56 99 ASN A O 1
ATOM 812 N N . GLN A 1 100 ? 1.619 -10.977 -22.630 1.00 69.12 100 GLN A N 1
ATOM 813 C CA . GLN A 1 100 ? 0.254 -11.482 -22.718 1.00 69.12 100 GLN A CA 1
ATOM 814 C C . GLN A 1 100 ? -0.392 -11.515 -21.331 1.00 69.12 100 GLN A C 1
ATOM 816 O O . GLN A 1 100 ? 0.249 -11.748 -20.305 1.00 69.12 100 GLN A O 1
ATOM 821 N N . HIS A 1 101 ? -1.696 -11.237 -21.273 1.00 62.88 101 HIS A N 1
ATOM 822 C CA . HIS A 1 101 ? -2.454 -11.336 -20.029 1.00 62.88 101 HIS A CA 1
ATOM 823 C C . HIS A 1 101 ? -2.638 -12.801 -19.637 1.00 62.88 101 HIS A C 1
ATOM 825 O O . HIS A 1 101 ? -3.438 -13.512 -20.236 1.00 62.88 101 HIS A O 1
ATOM 831 N N . LEU A 1 102 ? -1.959 -13.218 -18.567 1.00 63.53 102 LEU A N 1
ATOM 832 C CA . LEU A 1 102 ? -2.097 -14.562 -18.001 1.00 63.53 102 LEU A CA 1
ATOM 833 C C . LEU A 1 102 ? -3.452 -14.774 -17.319 1.00 63.53 102 LEU A C 1
ATOM 835 O O . LEU A 1 102 ? -3.893 -15.901 -17.114 1.00 63.53 102 LEU A O 1
ATOM 839 N N . THR A 1 103 ? -4.107 -13.688 -16.907 1.00 64.88 103 THR A N 1
ATOM 840 C CA . THR A 1 103 ? -5.393 -13.727 -16.205 1.00 64.88 103 THR A CA 1
ATOM 841 C C . THR A 1 103 ? -6.260 -12.535 -16.592 1.00 64.88 103 THR A C 1
ATOM 843 O O . THR A 1 103 ? -5.762 -11.516 -17.064 1.00 64.88 103 THR A O 1
ATOM 846 N N . HIS A 1 104 ? -7.572 -12.630 -16.370 1.00 66.75 104 HIS A N 1
ATOM 847 C CA . HIS A 1 104 ? -8.442 -11.457 -16.431 1.00 66.75 104 HIS A CA 1
ATOM 848 C C . HIS A 1 104 ? -8.108 -10.477 -15.298 1.00 66.75 104 HIS A C 1
ATOM 850 O O . HIS A 1 104 ? -7.795 -10.891 -14.176 1.00 66.75 104 HIS A O 1
ATOM 856 N N . ARG A 1 105 ? -8.219 -9.170 -15.578 1.00 67.12 105 ARG A N 1
ATOM 857 C CA . ARG A 1 105 ? -8.037 -8.112 -14.576 1.00 67.12 105 ARG A CA 1
ATOM 858 C C . ARG A 1 105 ? -8.963 -8.356 -13.385 1.00 67.12 105 ARG A C 1
ATOM 860 O O . ARG A 1 105 ? -10.182 -8.442 -13.535 1.00 67.12 105 ARG A O 1
ATOM 867 N N . LYS A 1 106 ? -8.373 -8.454 -12.195 1.00 77.8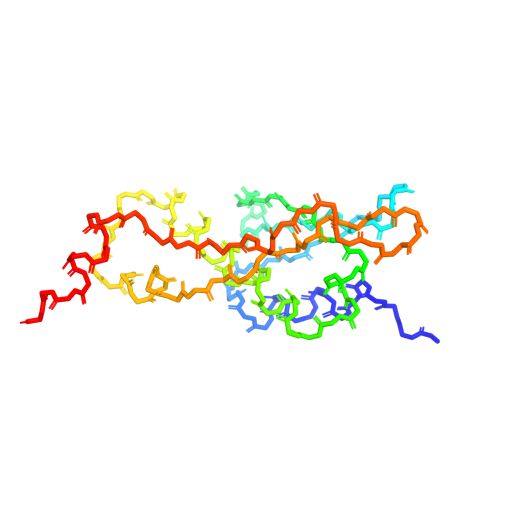1 106 LYS A N 1
ATOM 868 C CA . LYS A 1 106 ? -9.117 -8.610 -10.942 1.00 77.81 106 LYS A CA 1
ATOM 869 C C . LYS A 1 106 ? -9.521 -7.237 -10.418 1.00 77.81 106 LYS A C 1
ATOM 871 O O . LYS A 1 106 ? -8.775 -6.274 -10.557 1.00 77.81 106 LYS A O 1
ATOM 876 N N . VAL A 1 107 ? -10.691 -7.158 -9.791 1.00 76.00 107 VAL A N 1
ATOM 877 C CA . VAL A 1 107 ? -11.204 -5.926 -9.180 1.00 76.00 107 VAL A CA 1
ATOM 878 C C . VAL A 1 107 ? -11.504 -6.202 -7.717 1.00 76.00 107 VAL A C 1
ATOM 880 O O . VAL A 1 107 ? -12.290 -7.094 -7.394 1.00 76.00 107 VAL A O 1
ATOM 883 N N . LEU A 1 108 ? -10.899 -5.426 -6.826 1.00 77.19 108 LEU A N 1
ATOM 884 C CA . LEU A 1 108 ? -11.192 -5.475 -5.405 1.00 77.19 108 LEU A CA 1
ATOM 885 C C . LEU A 1 108 ? -12.487 -4.707 -5.119 1.00 77.19 108 LEU A C 1
ATOM 887 O O . LEU A 1 108 ? -12.578 -3.488 -5.297 1.00 77.19 108 LEU A O 1
ATOM 891 N N . VAL A 1 109 ? -13.476 -5.438 -4.615 1.00 76.38 109 VAL A N 1
ATOM 892 C CA . VAL A 1 109 ? -14.768 -4.918 -4.162 1.00 76.38 109 VAL A CA 1
ATOM 893 C C . VAL A 1 109 ? -14.980 -5.291 -2.700 1.00 76.38 109 VAL A C 1
ATOM 895 O O . VAL A 1 109 ? -14.559 -6.362 -2.269 1.00 76.38 109 VAL A O 1
ATOM 898 N N . ALA A 1 110 ? -15.657 -4.440 -1.931 1.00 73.44 110 ALA A N 1
ATOM 899 C CA . ALA A 1 110 ? -16.065 -4.820 -0.582 1.00 73.44 110 ALA A CA 1
ATOM 900 C C . ALA A 1 110 ? -17.062 -5.978 -0.602 1.00 73.44 110 ALA A C 1
ATOM 902 O O . ALA A 1 110 ? -17.807 -6.125 -1.571 1.00 73.44 110 ALA A O 1
ATOM 903 N N . GLY A 1 111 ? -17.106 -6.780 0.465 1.00 70.38 111 GLY A N 1
ATOM 904 C CA . GLY A 1 111 ? -18.049 -7.895 0.593 1.00 70.38 111 GLY A CA 1
ATOM 905 C C . GLY A 1 111 ? -19.516 -7.459 0.463 1.00 70.38 111 GLY A C 1
ATOM 906 O O . GLY A 1 111 ? -19.859 -6.305 0.719 1.00 70.38 111 GLY A O 1
ATOM 907 N N . GLY A 1 112 ? -20.399 -8.388 0.076 1.00 65.62 112 GLY A N 1
ATOM 908 C CA . GLY A 1 112 ? -21.816 -8.095 -0.201 1.00 65.62 112 GLY A CA 1
ATOM 909 C C . GLY A 1 112 ? -22.520 -7.333 0.927 1.00 65.62 112 GLY A C 1
ATOM 910 O O . GLY A 1 112 ? -23.166 -6.325 0.665 1.00 65.62 112 GLY A O 1
ATOM 911 N N . LYS A 1 113 ? -22.287 -7.739 2.181 1.00 64.94 113 LYS A N 1
ATOM 912 C CA . LYS A 1 113 ? -22.844 -7.102 3.385 1.00 64.94 113 LYS A CA 1
ATOM 913 C C . LYS A 1 113 ? -22.479 -5.614 3.507 1.00 64.94 113 LYS A C 1
ATOM 915 O O . LYS A 1 113 ? -23.343 -4.800 3.810 1.00 64.94 113 LYS A O 1
ATOM 920 N N . LEU A 1 114 ? -21.228 -5.253 3.217 1.00 65.06 114 LEU A N 1
ATOM 921 C CA . LEU A 1 114 ? -20.745 -3.866 3.277 1.00 65.06 114 LEU A CA 1
ATOM 922 C C . LEU A 1 114 ? -21.356 -2.996 2.182 1.00 65.06 114 LEU A C 1
ATOM 924 O O . LEU A 1 114 ? -21.710 -1.846 2.428 1.00 65.06 114 LEU A O 1
ATOM 928 N N . ARG A 1 115 ? -21.537 -3.561 0.984 1.00 66.12 115 ARG A N 1
ATOM 929 C CA . ARG A 1 115 ? -22.222 -2.861 -0.107 1.00 66.12 115 ARG A CA 1
ATOM 930 C C . ARG A 1 115 ? -23.680 -2.578 0.254 1.00 66.12 115 ARG A C 1
ATOM 932 O O . ARG A 1 115 ? -24.131 -1.458 0.042 1.00 66.12 115 ARG A O 1
ATOM 939 N N . THR A 1 116 ? -24.381 -3.536 0.862 1.00 65.31 116 THR A N 1
ATOM 940 C CA . THR A 1 116 ? -25.767 -3.349 1.323 1.00 65.31 116 THR A CA 1
ATOM 941 C C . THR A 1 116 ? -25.868 -2.306 2.437 1.00 65.31 116 THR A C 1
ATOM 943 O O . THR A 1 116 ? -26.715 -1.423 2.355 1.00 65.31 116 THR A O 1
ATOM 946 N N . MET A 1 117 ? -24.970 -2.334 3.430 1.00 63.66 117 MET A N 1
ATOM 947 C CA . MET A 1 117 ? -24.940 -1.320 4.498 1.00 63.66 117 MET A CA 1
ATOM 948 C C . MET A 1 117 ? -24.686 0.096 3.962 1.00 63.66 117 MET A C 1
ATOM 950 O O . MET A 1 117 ? -25.245 1.049 4.484 1.00 63.66 117 MET A O 1
ATOM 954 N N . SER A 1 118 ? -23.894 0.239 2.893 1.00 56.31 118 SER A N 1
ATOM 955 C CA . SER A 1 118 ? -23.632 1.539 2.253 1.00 56.31 118 SER A CA 1
ATOM 956 C C . SER A 1 118 ? -24.796 2.089 1.407 1.00 56.31 118 SER A C 1
ATOM 958 O O . SER A 1 118 ? -24.770 3.249 0.988 1.00 56.31 118 SER A O 1
ATOM 960 N N . LEU A 1 119 ? -25.791 1.250 1.094 1.00 62.50 119 LEU A N 1
ATOM 961 C CA . LEU A 1 119 ? -26.972 1.604 0.296 1.00 62.50 119 LEU A CA 1
ATOM 962 C C . LEU A 1 119 ? -28.180 1.985 1.159 1.00 62.50 119 LEU A C 1
ATOM 964 O O . LEU A 1 119 ? -29.089 2.635 0.653 1.00 62.50 119 LEU A O 1
ATOM 968 N N . ALA A 1 120 ? -28.183 1.605 2.437 1.00 58.34 120 ALA A N 1
ATOM 969 C CA . ALA A 1 120 ? -29.192 2.023 3.399 1.00 58.34 120 ALA A CA 1
ATOM 970 C C . ALA A 1 120 ? -28.887 3.461 3.859 1.00 58.34 120 ALA A C 1
ATOM 972 O O . ALA A 1 120 ? -28.130 3.667 4.806 1.00 58.34 120 ALA A O 1
ATOM 973 N N . ARG A 1 121 ? -29.414 4.447 3.126 1.00 51.78 121 ARG A N 1
ATOM 974 C CA . ARG A 1 121 ? -29.576 5.829 3.596 1.00 51.78 121 ARG A CA 1
ATOM 975 C C . ARG A 1 121 ? -30.999 6.033 4.082 1.00 51.78 121 ARG A C 1
ATOM 977 O O . ARG A 1 121 ? -31.906 5.501 3.406 1.00 51.78 121 ARG A O 1
#

pLDDT: mean 82.47, std 12.58, range [38.41, 96.88]

Foldseek 3Di:
DPPLQVVLQVVLCVVDDQWHWDWDADPQRWIWIWIAGPVRHTQDTDTGHPVLSPDPLSVVLVSLVVVVSSCVSVDDHDLVCLVSQADKRWDDFDADPVRDGPDPIDIRHHDPVSVVSNPPD